Protein AF-A0A3A9YY04-F1 (afdb_monomer_lite)

pLDDT: mean 91.74, std 8.47, range [60.94, 97.25]

Secondary structure (DSSP, 8-state):
---EE-HHHHHHHHTS-HHHHHHHHHTTSS--BTTBEEGGGSPPPEE-TTT--EEE-PPPPPPPTTPPP-

Organism: NCBI:txid1141874

Radius of gyration: 12.37 Å; chains: 1; bounding box: 39×21×29 Å

Structure (mmCIF, N/CA/C/O backbone):
data_AF-A0A3A9YY04-F1
#
_entry.id   AF-A0A3A9YY04-F1
#
loop_
_atom_site.group_PDB
_atom_site.id
_atom_site.type_symbol
_atom_site.label_atom_id
_atom_site.label_alt_id
_atom_site.label_comp_id
_atom_site.label_asym_id
_atom_site.label_entity_id
_atom_site.label_seq_id
_atom_site.pdbx_PDB_ins_code
_atom_site.Cartn_x
_atom_site.Cartn_y
_atom_site.Cartn_z
_atom_site.occupancy
_atom_site.B_iso_or_equiv
_atom_site.auth_seq_id
_atom_site.auth_comp_id
_atom_site.auth_asym_id
_atom_site.auth_atom_id
_atom_site.pdbx_PDB_model_num
ATOM 1 N N . MET A 1 1 ? -5.394 -12.126 -13.184 1.00 64.38 1 MET A N 1
ATOM 2 C CA . MET A 1 1 ? -5.144 -10.930 -14.023 1.00 64.38 1 MET A CA 1
ATOM 3 C C . MET A 1 1 ? -4.750 -9.817 -13.070 1.00 64.38 1 MET A C 1
ATOM 5 O O . MET A 1 1 ? -5.464 -9.682 -12.084 1.00 64.38 1 MET A O 1
ATOM 9 N N . PRO A 1 2 ? -3.666 -9.063 -13.319 1.00 76.19 2 PRO A N 1
ATOM 10 C CA . PRO A 1 2 ? -3.201 -8.042 -12.382 1.00 76.19 2 PRO A CA 1
ATOM 11 C C . PRO A 1 2 ? -4.281 -6.982 -12.163 1.00 76.19 2 PRO A C 1
ATOM 13 O O . PRO A 1 2 ? -4.869 -6.467 -13.123 1.00 76.19 2 PRO A O 1
ATOM 16 N N . ARG A 1 3 ? -4.559 -6.657 -10.898 1.00 90.56 3 ARG A N 1
ATOM 17 C CA . ARG A 1 3 ? -5.589 -5.676 -10.540 1.00 90.56 3 ARG A CA 1
ATOM 18 C C . ARG A 1 3 ? -4.938 -4.308 -10.411 1.00 90.56 3 ARG A C 1
ATOM 20 O O . ARG A 1 3 ? -4.614 -3.853 -9.318 1.00 90.56 3 ARG A O 1
ATOM 27 N N . LEU A 1 4 ? -4.741 -3.672 -11.563 1.00 95.06 4 LEU A N 1
ATOM 28 C CA . LEU A 1 4 ? -4.102 -2.365 -11.657 1.00 95.06 4 LEU A CA 1
ATOM 29 C C . LEU A 1 4 ? -5.022 -1.250 -11.143 1.00 95.06 4 LEU A C 1
ATOM 31 O O . LEU A 1 4 ? -6.123 -1.054 -11.658 1.00 95.06 4 LEU A O 1
ATOM 35 N N . VAL A 1 5 ? -4.540 -0.481 -10.170 1.00 96.56 5 VAL A N 1
ATOM 36 C CA . VAL A 1 5 ? -5.224 0.694 -9.607 1.00 96.56 5 VAL A CA 1
ATOM 37 C C . VAL A 1 5 ? -4.363 1.945 -9.717 1.00 96.56 5 VAL A C 1
ATOM 39 O O . VAL A 1 5 ? -3.154 1.861 -9.909 1.00 96.56 5 VAL A O 1
ATOM 42 N N . ASP A 1 6 ? -4.973 3.119 -9.592 1.00 96.81 6 ASP A N 1
ATOM 43 C CA . ASP A 1 6 ? -4.227 4.373 -9.490 1.00 96.81 6 ASP A CA 1
ATOM 44 C C . ASP A 1 6 ? -3.530 4.527 -8.119 1.00 96.81 6 ASP A C 1
ATOM 46 O O . ASP A 1 6 ? -3.690 3.714 -7.202 1.00 96.81 6 ASP A O 1
ATOM 50 N N . ALA A 1 7 ? -2.748 5.598 -7.957 1.00 96.06 7 ALA A N 1
ATOM 51 C CA . ALA A 1 7 ? -2.026 5.870 -6.713 1.00 96.06 7 ALA A CA 1
ATOM 52 C C . ALA A 1 7 ? -2.950 6.041 -5.493 1.00 96.06 7 ALA A C 1
ATOM 54 O O . ALA A 1 7 ? -2.534 5.755 -4.371 1.00 96.06 7 ALA A O 1
ATOM 55 N N . ARG A 1 8 ? -4.198 6.496 -5.682 1.00 96.81 8 ARG A N 1
ATOM 56 C CA . ARG A 1 8 ? -5.160 6.687 -4.588 1.00 96.81 8 ARG A CA 1
ATOM 57 C C . ARG A 1 8 ? -5.751 5.354 -4.135 1.00 96.81 8 ARG A C 1
ATOM 59 O O . ARG A 1 8 ? -5.875 5.130 -2.933 1.00 96.81 8 ARG A O 1
ATOM 66 N N . GLY A 1 9 ? -6.060 4.463 -5.072 1.00 96.81 9 GLY A N 1
ATOM 67 C CA . GLY A 1 9 ? -6.461 3.088 -4.794 1.00 96.81 9 GLY A CA 1
ATOM 68 C C . GLY A 1 9 ? -5.344 2.305 -4.110 1.00 96.81 9 GLY A C 1
ATOM 69 O O . GLY A 1 9 ? -5.592 1.652 -3.100 1.00 96.81 9 GLY A O 1
ATOM 70 N N . ALA A 1 10 ? -4.104 2.445 -4.583 1.00 96.75 10 ALA A N 1
ATOM 71 C CA . ALA A 1 10 ? -2.929 1.849 -3.946 1.00 96.75 10 ALA A CA 1
ATOM 72 C C . ALA A 1 10 ? -2.694 2.398 -2.527 1.00 96.75 10 ALA A C 1
ATOM 74 O O . ALA A 1 10 ? -2.437 1.639 -1.593 1.00 96.75 10 ALA A O 1
ATOM 75 N N . ALA A 1 11 ? -2.829 3.713 -2.337 1.00 96.69 11 ALA A N 1
ATOM 76 C CA . ALA A 1 11 ? -2.744 4.367 -1.032 1.00 96.69 11 ALA A CA 1
ATOM 77 C C . ALA A 1 11 ? -3.814 3.842 -0.064 1.00 96.69 11 ALA A C 1
ATOM 79 O O . ALA A 1 11 ? -3.510 3.476 1.071 1.00 96.69 11 ALA A O 1
ATOM 80 N N . TYR A 1 12 ? -5.059 3.725 -0.533 1.00 95.69 12 TYR A N 1
ATOM 81 C CA . TYR A 1 12 ? -6.124 3.111 0.248 1.00 95.69 12 TYR A CA 1
ATOM 82 C C . TYR A 1 12 ? -5.793 1.652 0.577 1.00 95.69 12 TYR A C 1
ATOM 84 O O . TYR A 1 12 ? -5.801 1.282 1.741 1.00 95.69 12 TYR A O 1
ATOM 92 N N . TRP A 1 13 ? -5.408 0.823 -0.388 1.00 95.69 13 TRP A N 1
ATOM 93 C CA . TRP A 1 13 ? -5.074 -0.583 -0.136 1.00 95.69 13 TRP A CA 1
ATOM 94 C C . TRP A 1 13 ? -3.968 -0.771 0.912 1.00 95.69 13 TRP A C 1
ATOM 96 O O . TRP A 1 13 ? -4.113 -1.545 1.855 1.00 95.69 13 TRP A O 1
ATOM 106 N N . THR A 1 14 ? -2.894 0.004 0.787 1.00 96.62 14 THR A N 1
ATOM 107 C CA . THR A 1 14 ? -1.694 -0.090 1.635 1.00 96.62 14 THR A CA 1
ATOM 108 C C . THR A 1 14 ? -1.801 0.667 2.956 1.00 96.62 14 THR A C 1
ATOM 110 O O . THR A 1 14 ? -0.909 0.562 3.795 1.00 96.62 14 THR A O 1
ATOM 113 N N . GLY A 1 15 ? -2.840 1.490 3.133 1.00 96.50 15 GLY A N 1
ATOM 114 C CA . GLY A 1 15 ? -2.956 2.384 4.286 1.00 96.50 15 GLY A CA 1
ATOM 115 C C . GLY A 1 15 ? -1.888 3.487 4.326 1.00 96.50 15 GLY A C 1
ATOM 116 O O . GLY A 1 15 ? -1.620 4.046 5.389 1.00 96.50 15 GLY A O 1
ATOM 117 N N . ARG A 1 16 ? -1.246 3.793 3.191 1.00 96.31 16 ARG A N 1
ATOM 118 C CA . ARG A 1 16 ? -0.205 4.827 3.062 1.00 96.31 16 ARG A CA 1
ATOM 119 C C . ARG A 1 16 ? -0.714 6.032 2.276 1.00 96.31 16 ARG A C 1
ATOM 121 O O . ARG A 1 16 ? -1.807 6.023 1.725 1.00 96.31 16 ARG A O 1
ATOM 128 N N . SER A 1 17 ? 0.089 7.093 2.209 1.00 96.62 17 SER A N 1
ATOM 129 C CA . SER A 1 17 ? -0.202 8.246 1.351 1.00 96.62 17 SER A CA 1
ATOM 130 C C . SER A 1 17 ? 0.178 7.968 -0.114 1.00 96.62 17 SER A C 1
ATOM 132 O O . SER A 1 17 ? 1.123 7.213 -0.357 1.00 96.62 17 SER A O 1
ATOM 134 N N . PRO A 1 18 ? -0.459 8.624 -1.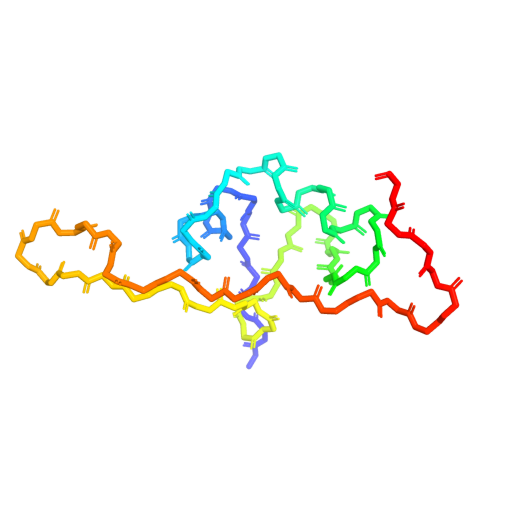106 1.00 97.25 18 PRO A N 1
ATOM 135 C CA . PRO A 1 18 ? -0.057 8.511 -2.514 1.00 97.25 18 PRO A CA 1
ATOM 136 C C . PRO A 1 18 ? 1.421 8.850 -2.751 1.00 97.25 18 PRO A C 1
ATOM 138 O O . PRO A 1 18 ? 2.093 8.174 -3.523 1.00 97.25 18 PRO A O 1
ATOM 141 N N . GLY A 1 19 ? 1.962 9.827 -2.013 1.00 96.94 19 GLY A N 1
ATOM 142 C CA . GLY A 1 19 ? 3.384 10.173 -2.071 1.00 96.94 19 GLY A CA 1
ATOM 143 C C . GLY A 1 19 ? 4.306 9.027 -1.648 1.00 96.94 19 GLY A C 1
ATOM 144 O O . GLY A 1 19 ? 5.387 8.873 -2.206 1.00 96.94 19 GLY A O 1
ATOM 145 N N . THR A 1 20 ? 3.866 8.171 -0.719 1.00 96.62 20 THR A N 1
ATOM 146 C CA . THR A 1 20 ? 4.618 6.968 -0.330 1.00 96.62 20 THR A CA 1
ATOM 147 C C . THR A 1 20 ? 4.617 5.933 -1.452 1.00 96.62 20 THR A C 1
ATOM 149 O O . THR A 1 20 ? 5.650 5.321 -1.702 1.00 96.62 20 THR A O 1
ATOM 152 N N . ILE A 1 21 ? 3.496 5.780 -2.164 1.00 97.19 21 ILE A N 1
ATOM 153 C CA . ILE A 1 21 ? 3.399 4.892 -3.333 1.00 97.19 21 ILE A CA 1
ATOM 154 C C . ILE A 1 21 ? 4.332 5.371 -4.445 1.00 97.19 21 ILE A C 1
ATOM 156 O O . ILE A 1 21 ? 5.103 4.582 -4.986 1.00 97.19 21 ILE A O 1
ATOM 160 N N . TRP A 1 22 ? 4.324 6.672 -4.748 1.00 95.75 22 TRP A N 1
ATOM 161 C CA . TRP A 1 22 ? 5.253 7.253 -5.719 1.00 95.75 22 TRP A CA 1
ATOM 162 C C . TRP A 1 22 ? 6.704 7.067 -5.300 1.00 95.75 22 TRP A C 1
ATOM 164 O O . TRP A 1 22 ? 7.516 6.664 -6.124 1.00 95.75 22 TRP A O 1
ATOM 174 N N . ARG A 1 23 ? 7.024 7.291 -4.020 1.00 95.50 23 ARG A N 1
ATOM 175 C CA . ARG A 1 23 ? 8.375 7.073 -3.500 1.00 95.50 23 ARG A CA 1
ATOM 176 C C . ARG A 1 23 ? 8.806 5.620 -3.680 1.00 95.50 23 ARG A C 1
ATOM 178 O O . ARG A 1 23 ? 9.859 5.383 -4.255 1.00 95.50 23 ARG A O 1
ATOM 185 N N . TRP A 1 24 ? 7.972 4.659 -3.281 1.00 95.56 24 TRP A N 1
ATOM 186 C CA . TRP A 1 24 ? 8.258 3.236 -3.469 1.00 95.56 24 TRP A CA 1
ATOM 187 C C . TRP A 1 24 ? 8.478 2.876 -4.937 1.00 95.56 24 TRP A C 1
ATOM 189 O O . TRP A 1 24 ? 9.392 2.116 -5.242 1.00 95.56 24 TRP A O 1
ATOM 199 N N . ALA A 1 25 ? 7.682 3.438 -5.846 1.00 94.31 25 ALA A N 1
ATOM 200 C CA . ALA A 1 25 ? 7.854 3.221 -7.276 1.00 94.31 25 ALA A CA 1
ATOM 201 C C . ALA A 1 25 ? 9.184 3.798 -7.788 1.00 94.31 25 ALA A C 1
ATOM 203 O O . ALA A 1 25 ? 9.919 3.108 -8.489 1.00 94.31 25 ALA A O 1
ATOM 204 N N . SER A 1 26 ? 9.528 5.028 -7.393 1.00 93.38 26 SER A N 1
ATOM 205 C CA . SER A 1 26 ? 10.802 5.671 -7.746 1.00 93.38 26 SER A CA 1
ATOM 206 C C . SER A 1 26 ? 12.016 4.939 -7.172 1.00 93.38 26 SER A C 1
ATOM 208 O O . SER A 1 26 ? 13.072 4.906 -7.792 1.00 93.38 26 SER A O 1
ATOM 210 N N . GLU A 1 27 ? 11.866 4.327 -5.999 1.00 93.62 27 GLU A N 1
ATOM 211 C CA . GLU A 1 27 ? 12.890 3.503 -5.347 1.00 93.62 27 GLU A CA 1
ATOM 212 C C . GLU A 1 27 ? 12.958 2.074 -5.921 1.00 93.62 27 GLU A C 1
ATOM 214 O O . GLU A 1 27 ? 13.777 1.271 -5.477 1.00 93.62 27 GLU A O 1
ATOM 219 N N . GLY A 1 28 ? 12.081 1.726 -6.871 1.00 92.88 28 GLY A N 1
ATOM 220 C CA . GLY A 1 28 ? 11.999 0.392 -7.470 1.00 92.88 28 GLY A CA 1
ATOM 221 C C . GLY A 1 28 ? 11.444 -0.690 -6.540 1.00 92.88 28 GLY A C 1
ATOM 222 O O . GLY A 1 28 ? 11.511 -1.870 -6.867 1.00 92.88 28 GLY A O 1
ATOM 223 N N . ARG A 1 29 ? 10.885 -0.309 -5.386 1.00 94.38 29 ARG A N 1
ATOM 224 C CA . ARG A 1 29 ? 10.269 -1.228 -4.413 1.00 94.38 29 ARG A CA 1
ATOM 225 C C . ARG A 1 29 ? 8.994 -1.884 -4.945 1.00 94.38 29 ARG A C 1
ATOM 227 O O . ARG A 1 29 ? 8.630 -2.965 -4.497 1.00 94.38 29 ARG A O 1
ATOM 234 N N . ILE A 1 30 ? 8.291 -1.199 -5.848 1.00 94.00 30 ILE A N 1
ATOM 235 C CA . ILE A 1 30 ? 7.053 -1.655 -6.493 1.00 94.00 30 ILE A CA 1
ATOM 236 C C . ILE A 1 30 ? 7.080 -1.280 -7.976 1.00 94.00 30 ILE A C 1
ATOM 238 O O . ILE A 1 30 ? 7.683 -0.274 -8.354 1.00 94.00 30 ILE A O 1
ATOM 242 N N . ALA A 1 31 ? 6.391 -2.050 -8.816 1.00 92.25 31 ALA A N 1
ATOM 243 C CA . ALA A 1 31 ? 6.263 -1.743 -10.236 1.00 92.25 31 ALA A CA 1
ATOM 244 C C . ALA A 1 31 ? 5.189 -0.669 -10.497 1.00 92.25 31 ALA A C 1
ATOM 246 O O . ALA A 1 31 ? 4.124 -0.667 -9.876 1.00 92.25 31 ALA A O 1
ATOM 247 N N . SER A 1 32 ? 5.460 0.228 -11.450 1.00 92.88 32 SER A N 1
ATOM 248 C CA . SER A 1 32 ? 4.493 1.194 -11.985 1.00 92.88 32 SER A CA 1
ATOM 249 C C . SER A 1 32 ? 4.253 0.915 -13.464 1.00 92.88 32 SER A C 1
ATOM 251 O O . SER A 1 32 ? 5.187 0.871 -14.263 1.00 92.88 32 SER A O 1
ATOM 253 N N . HIS A 1 33 ? 2.988 0.769 -13.836 1.00 93.25 33 HIS A N 1
ATOM 254 C CA . HIS A 1 33 ? 2.537 0.511 -15.198 1.00 93.25 33 HIS A CA 1
ATOM 255 C C . HIS A 1 33 ? 1.787 1.743 -15.708 1.00 93.25 33 HIS A C 1
ATOM 257 O O . HIS A 1 33 ? 0.562 1.823 -15.619 1.00 93.25 33 HIS A O 1
ATOM 263 N N . GLY A 1 34 ? 2.531 2.757 -16.163 1.00 90.00 34 GLY A N 1
ATOM 264 C CA . GLY A 1 34 ? 1.945 4.025 -16.617 1.00 90.00 34 GLY A CA 1
ATOM 265 C C . GLY A 1 34 ? 1.200 4.780 -15.508 1.00 90.00 34 GLY A C 1
ATOM 266 O O . GLY A 1 34 ? 0.134 5.337 -15.753 1.00 90.00 34 GLY A O 1
ATOM 267 N N . GLY A 1 35 ? 1.718 4.744 -14.274 1.0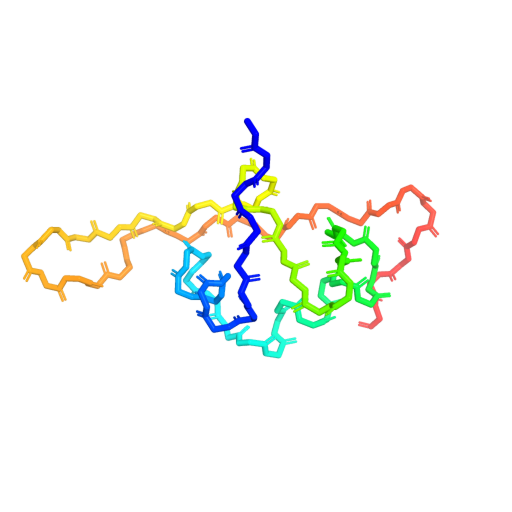0 91.31 35 GLY A N 1
ATOM 268 C CA . GLY A 1 35 ? 1.078 5.371 -13.110 1.00 91.31 35 GLY A CA 1
ATOM 269 C C . GLY A 1 35 ? -0.006 4.518 -12.443 1.00 91.31 35 GLY A C 1
ATOM 270 O O . GLY A 1 35 ? -0.722 5.017 -11.572 1.00 91.31 35 GLY A O 1
ATOM 271 N N . ARG A 1 36 ? -0.130 3.242 -12.834 1.00 95.19 36 ARG A N 1
ATOM 272 C CA . ARG A 1 36 ? -0.972 2.245 -12.162 1.00 95.19 36 ARG A CA 1
ATOM 273 C C . ARG A 1 36 ? -0.142 1.174 -11.460 1.00 95.19 36 ARG A C 1
ATOM 275 O O . ARG A 1 36 ? 0.946 0.837 -11.918 1.00 95.19 36 ARG A O 1
ATOM 282 N N . TYR A 1 37 ? -0.687 0.617 -10.385 1.00 95.38 37 TYR A N 1
ATOM 283 C CA . TYR A 1 37 ? -0.010 -0.303 -9.472 1.00 95.38 37 TYR A CA 1
ATOM 284 C C . TYR A 1 37 ? -0.816 -1.585 -9.308 1.00 95.38 37 TYR A C 1
ATOM 286 O O . TYR A 1 37 ? -2.039 -1.525 -9.180 1.00 95.38 37 TYR A O 1
ATOM 294 N N . ASP A 1 38 ? -0.140 -2.729 -9.304 1.00 94.06 38 ASP A N 1
ATOM 295 C CA . ASP A 1 38 ? -0.775 -4.031 -9.109 1.00 94.06 38 ASP A CA 1
ATOM 296 C C . ASP A 1 38 ? -1.050 -4.286 -7.625 1.00 94.06 38 ASP A C 1
ATOM 298 O O . ASP A 1 38 ? -0.120 -4.406 -6.828 1.00 94.06 38 ASP A O 1
ATOM 302 N N . LEU A 1 39 ? -2.329 -4.367 -7.248 1.00 92.56 39 LEU A N 1
ATOM 303 C CA . LEU A 1 39 ? -2.731 -4.593 -5.859 1.00 92.56 39 LEU A CA 1
ATOM 304 C C . LEU A 1 39 ? -2.187 -5.900 -5.276 1.00 92.56 39 LEU A C 1
ATOM 306 O O . LEU A 1 39 ? -1.910 -5.944 -4.080 1.00 92.56 39 LEU A O 1
ATOM 310 N N . GLU A 1 40 ? -2.018 -6.940 -6.096 1.00 90.88 40 GLU A N 1
ATOM 311 C CA . GLU A 1 40 ? -1.538 -8.250 -5.632 1.00 90.88 40 GLU A CA 1
ATOM 312 C C . GLU A 1 40 ? -0.076 -8.204 -5.163 1.00 90.88 40 GLU A C 1
ATOM 314 O O . GLU A 1 40 ? 0.346 -9.030 -4.359 1.00 90.88 40 GLU A O 1
ATOM 319 N N . GLN A 1 41 ? 0.688 -7.210 -5.622 1.00 89.38 41 GLN A N 1
ATOM 320 C CA . GLN A 1 41 ? 2.091 -7.004 -5.251 1.00 89.38 41 GLN A CA 1
ATOM 321 C C . GLN A 1 41 ? 2.262 -5.941 -4.160 1.00 89.38 41 GLN A C 1
ATOM 323 O O . GLN A 1 41 ? 3.378 -5.689 -3.700 1.00 89.38 41 GLN A O 1
ATOM 328 N N . LEU A 1 42 ? 1.171 -5.286 -3.755 1.00 94.44 42 LEU A N 1
ATOM 329 C CA . LEU A 1 42 ? 1.199 -4.251 -2.736 1.00 94.44 42 LEU A CA 1
ATOM 330 C C . LEU A 1 42 ? 0.898 -4.828 -1.352 1.00 94.44 42 LEU A C 1
ATOM 332 O O . LEU A 1 42 ? -0.026 -5.629 -1.196 1.00 94.44 42 LEU A O 1
ATOM 336 N N . PRO A 1 43 ? 1.612 -4.360 -0.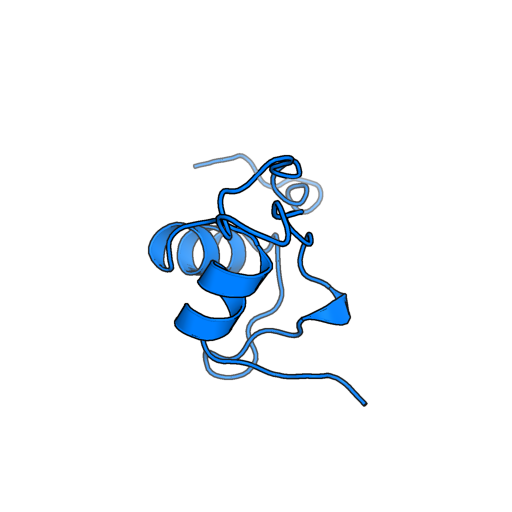316 1.00 95.44 43 PRO A N 1
ATOM 337 C CA . PRO A 1 43 ? 1.329 -4.771 1.046 1.00 95.44 43 PRO A CA 1
ATOM 338 C C . PRO A 1 43 ? -0.075 -4.290 1.446 1.00 95.44 43 PRO A C 1
ATOM 340 O O . PRO A 1 43 ? -0.410 -3.119 1.270 1.00 95.44 43 PRO A O 1
ATOM 343 N N . HIS A 1 44 ? -0.902 -5.191 1.968 1.00 95.44 44 HIS A N 1
ATOM 344 C CA . HIS A 1 44 ? -2.287 -4.901 2.337 1.00 95.44 44 HIS A CA 1
ATOM 345 C C . HIS A 1 44 ? -2.376 -4.443 3.796 1.00 95.44 44 HIS A C 1
ATOM 347 O O . HIS A 1 44 ? -1.924 -5.152 4.694 1.00 95.44 44 HIS A O 1
ATOM 353 N N . ALA A 1 45 ? -2.941 -3.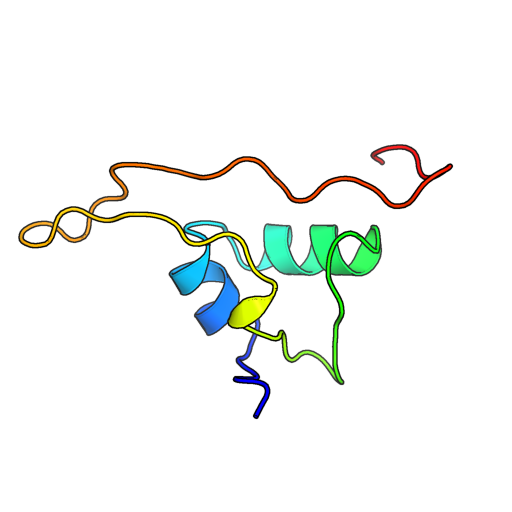258 4.037 1.00 96.81 45 ALA A N 1
ATOM 354 C CA . ALA A 1 45 ? -3.240 -2.804 5.392 1.00 96.81 45 ALA A CA 1
ATOM 355 C C . ALA A 1 45 ? -4.552 -3.407 5.887 1.00 96.81 45 ALA A C 1
ATOM 357 O O . ALA A 1 45 ? -5.565 -3.359 5.186 1.00 96.81 45 ALA A O 1
ATOM 358 N N . GLU A 1 46 ? -4.551 -3.895 7.123 1.00 96.75 46 GLU A N 1
ATOM 359 C CA . GLU A 1 46 ? -5.770 -4.374 7.764 1.00 96.75 46 GLU A CA 1
ATOM 360 C C . GLU A 1 46 ? -6.524 -3.205 8.383 1.00 96.75 46 GLU A C 1
ATOM 362 O O . GLU A 1 46 ? -5.940 -2.216 8.844 1.00 96.75 46 GLU A O 1
ATOM 367 N N . ARG A 1 47 ? -7.849 -3.317 8.371 1.00 96.12 47 ARG A N 1
ATOM 368 C CA . ARG A 1 47 ? -8.747 -2.313 8.918 1.00 96.12 47 ARG A CA 1
ATOM 369 C C . ARG A 1 47 ? -9.775 -2.969 9.803 1.00 96.12 47 ARG A C 1
ATOM 371 O O . ARG A 1 47 ? -10.245 -4.057 9.499 1.00 96.12 47 ARG A O 1
ATOM 378 N N . ASP A 1 48 ? -10.159 -2.245 10.838 1.00 95.62 48 ASP A N 1
ATOM 379 C CA . ASP A 1 48 ? -11.337 -2.562 11.619 1.00 95.62 48 ASP A CA 1
ATOM 380 C C . ASP A 1 48 ? -12.593 -2.411 10.745 1.00 95.62 48 ASP A C 1
ATOM 382 O O . ASP A 1 48 ? -12.766 -1.411 10.037 1.00 95.62 48 ASP A O 1
ATOM 386 N N . ASP A 1 49 ? -13.471 -3.408 10.780 1.00 91.62 49 ASP A N 1
ATOM 387 C CA . ASP A 1 49 ? -14.624 -3.473 9.880 1.00 91.62 49 ASP A CA 1
ATOM 388 C C . ASP A 1 49 ? -15.688 -2.414 10.191 1.00 91.62 49 ASP A C 1
ATOM 390 O O . ASP A 1 49 ? -16.382 -1.952 9.282 1.00 91.62 49 ASP A O 1
ATOM 394 N N . LEU A 1 50 ? -15.790 -1.986 11.453 1.00 94.81 50 LEU A N 1
ATOM 395 C CA . LEU A 1 50 ? -16.803 -1.036 11.915 1.00 94.81 50 LEU A CA 1
ATOM 396 C C . LEU A 1 50 ? -16.357 0.415 11.712 1.00 94.81 50 LEU A C 1
ATOM 398 O O . LEU A 1 50 ? -17.117 1.254 11.234 1.00 94.81 50 LEU A O 1
ATOM 40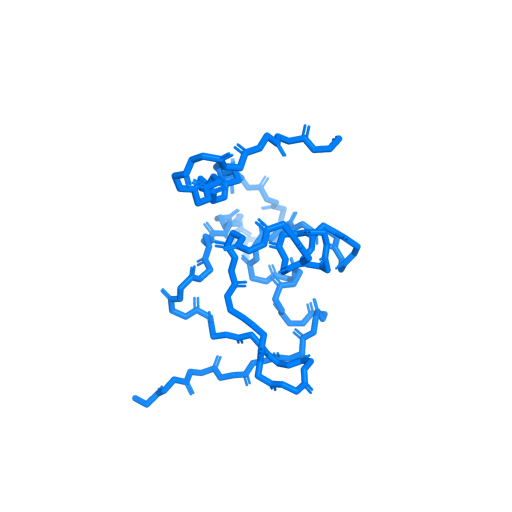2 N N . THR A 1 51 ? -15.112 0.718 12.066 1.00 94.81 51 THR A N 1
ATOM 403 C CA . THR A 1 51 ? -14.568 2.084 12.088 1.00 94.81 51 THR A CA 1
ATOM 404 C C . THR A 1 51 ? -13.741 2.420 10.851 1.00 94.81 51 THR A C 1
ATOM 406 O O . THR A 1 51 ? -13.424 3.588 10.621 1.00 94.81 51 THR A O 1
ATOM 409 N N . ARG A 1 52 ? -13.365 1.409 10.053 1.00 92.00 52 ARG A N 1
ATOM 410 C CA . ARG A 1 52 ? -12.422 1.511 8.924 1.00 92.00 52 ARG A CA 1
ATOM 411 C C . ARG A 1 52 ? -11.042 2.052 9.311 1.00 92.00 52 ARG A C 1
ATOM 413 O O . ARG A 1 52 ? -10.249 2.384 8.422 1.00 92.00 52 ARG A O 1
ATOM 420 N N . GLN A 1 53 ? -10.742 2.131 10.607 1.00 95.06 53 GLN A N 1
ATOM 421 C CA . GLN A 1 53 ? -9.429 2.516 11.105 1.00 95.06 53 GLN A CA 1
ATOM 422 C C . GLN A 1 53 ? -8.419 1.419 10.791 1.00 95.06 53 GLN A C 1
ATOM 424 O O . GLN A 1 53 ? -8.747 0.238 10.820 1.00 95.06 53 GLN A O 1
ATOM 429 N N . ILE A 1 54 ? -7.190 1.812 10.464 1.00 94.19 54 ILE A N 1
ATOM 430 C CA . ILE A 1 54 ? -6.112 0.859 10.200 1.00 94.19 54 ILE A CA 1
ATOM 431 C C . ILE A 1 54 ? -5.714 0.210 11.526 1.00 94.19 54 ILE A C 1
ATOM 433 O O . ILE A 1 54 ? -5.275 0.906 12.439 1.00 94.19 54 ILE A O 1
ATOM 437 N N . THR A 1 55 ? -5.856 -1.109 11.612 1.00 96.81 55 THR A N 1
ATOM 438 C CA . THR A 1 55 ? -5.473 -1.917 12.782 1.00 96.81 55 THR A CA 1
ATOM 439 C C . THR A 1 55 ? -4.068 -2.481 12.631 1.00 96.81 55 THR A C 1
ATOM 441 O O . THR A 1 55 ? -3.333 -2.584 13.610 1.00 96.81 55 THR A O 1
ATOM 444 N N . TYR A 1 56 ? -3.664 -2.777 11.395 1.00 96.25 56 TYR A N 1
ATOM 445 C CA . TYR A 1 56 ? -2.316 -3.211 11.069 1.00 96.25 56 TYR A CA 1
ATOM 446 C C . TYR A 1 56 ? -1.817 -2.529 9.802 1.00 96.25 56 TYR A C 1
ATOM 448 O O . TYR A 1 56 ? -2.486 -2.488 8.767 1.00 96.25 56 TYR A O 1
ATOM 456 N N . LEU A 1 57 ? -0.598 -2.005 9.897 1.00 95.75 57 LEU A N 1
ATOM 457 C CA . LEU A 1 57 ? 0.068 -1.326 8.805 1.00 95.75 57 LEU A CA 1
ATOM 458 C C . LEU A 1 57 ? 1.340 -2.099 8.434 1.00 95.75 57 LEU A C 1
ATOM 460 O O . LEU A 1 57 ? 2.320 -2.037 9.183 1.00 95.75 57 LEU A O 1
ATOM 464 N N . PRO A 1 58 ? 1.353 -2.812 7.295 1.00 93.00 58 PRO A N 1
ATOM 465 C CA . PRO A 1 58 ? 2.483 -3.644 6.914 1.00 93.00 58 PRO A CA 1
ATOM 466 C C . PRO A 1 58 ? 3.764 -2.824 6.703 1.00 93.00 58 PRO A C 1
ATOM 468 O O . PRO A 1 58 ? 3.710 -1.617 6.394 1.00 93.00 58 PRO A O 1
ATOM 471 N N . PRO A 1 59 ? 4.938 -3.467 6.854 1.00 94.06 59 PRO A N 1
ATOM 472 C CA . PRO A 1 59 ? 6.210 -2.832 6.549 1.00 94.06 59 PRO A CA 1
ATOM 473 C C . PRO A 1 59 ? 6.259 -2.383 5.085 1.00 94.06 59 PRO A C 1
ATOM 475 O O . PRO A 1 59 ? 5.542 -2.889 4.220 1.00 94.06 59 PRO A O 1
ATOM 478 N N . ALA A 1 60 ? 7.118 -1.402 4.806 1.00 93.62 60 ALA A N 1
ATOM 479 C CA . ALA A 1 60 ? 7.384 -1.007 3.430 1.00 93.62 60 ALA A CA 1
ATOM 480 C C . ALA A 1 60 ? 7.991 -2.189 2.652 1.00 93.62 60 ALA A C 1
ATOM 482 O O . ALA A 1 60 ? 8.778 -2.941 3.236 1.00 93.62 60 ALA A O 1
ATOM 483 N N . PRO A 1 61 ? 7.697 -2.330 1.347 1.00 93.81 61 PRO A N 1
ATOM 484 C CA . PRO A 1 61 ? 8.357 -3.335 0.532 1.00 93.81 61 PRO A CA 1
ATOM 485 C C . PRO A 1 61 ? 9.881 -3.119 0.545 1.00 93.81 61 PRO A C 1
ATOM 487 O O . PRO A 1 61 ? 10.351 -1.972 0.668 1.00 93.81 61 PRO A O 1
ATOM 490 N N . PRO A 1 62 ? 10.664 -4.206 0.465 1.00 92.44 62 PRO A N 1
ATOM 491 C CA . PRO A 1 62 ? 12.113 -4.125 0.512 1.00 92.44 62 PRO A CA 1
ATOM 492 C C . PRO A 1 62 ? 12.652 -3.351 -0.689 1.00 92.44 62 PRO A C 1
ATOM 494 O O . PRO A 1 62 ? 12.049 -3.316 -1.761 1.00 92.44 62 PRO A O 1
ATOM 497 N N . LEU A 1 63 ? 13.815 -2.734 -0.501 1.00 91.19 63 LEU A N 1
ATOM 498 C CA . LEU A 1 63 ? 14.562 -2.169 -1.616 1.00 91.19 63 LEU A CA 1
ATOM 499 C C . LEU A 1 63 ? 15.069 -3.282 -2.540 1.00 91.19 63 LEU A C 1
ATOM 501 O O . LEU A 1 63 ? 15.428 -4.357 -2.050 1.00 91.19 63 LEU A O 1
ATOM 505 N N . PRO A 1 64 ? 15.179 -3.013 -3.850 1.00 89.06 64 PRO A N 1
ATOM 506 C CA . PRO A 1 64 ? 15.946 -3.860 -4.751 1.00 89.06 64 PRO A CA 1
ATOM 507 C C . PRO A 1 64 ? 17.380 -4.054 -4.241 1.00 89.06 64 PRO A C 1
ATOM 509 O O . PRO A 1 64 ? 17.966 -3.150 -3.639 1.00 89.06 64 PRO A O 1
ATOM 512 N N . ALA A 1 65 ? 17.967 -5.225 -4.498 1.00 81.44 65 ALA A N 1
ATOM 513 C CA . ALA A 1 65 ? 19.341 -5.516 -4.099 1.00 81.44 65 ALA A CA 1
ATOM 514 C C . ALA A 1 65 ? 20.310 -4.444 -4.639 1.00 81.44 65 ALA A C 1
ATOM 516 O O . ALA A 1 65 ? 20.322 -4.149 -5.831 1.00 81.44 65 ALA A O 1
ATOM 517 N N . GLY A 1 66 ? 21.111 -3.851 -3.748 1.00 74.19 66 GLY A N 1
ATOM 518 C CA . GLY A 1 66 ? 22.073 -2.796 -4.091 1.00 74.19 66 GLY A CA 1
ATOM 519 C C . GLY A 1 66 ? 21.516 -1.365 -4.092 1.00 74.19 66 GLY A C 1
ATOM 520 O O . GLY A 1 66 ? 22.304 -0.426 -4.188 1.00 74.19 66 GLY A O 1
ATOM 521 N N . ALA A 1 67 ? 20.205 -1.167 -3.922 1.00 74.06 67 ALA A N 1
ATOM 522 C CA . ALA A 1 67 ? 19.631 0.163 -3.735 1.00 74.06 67 ALA A CA 1
ATOM 523 C C . ALA A 1 67 ? 19.759 0.617 -2.268 1.00 74.06 67 ALA A C 1
ATOM 525 O O . ALA A 1 67 ? 19.550 -0.161 -1.335 1.00 74.06 67 ALA A O 1
ATOM 526 N N . ARG A 1 68 ? 20.092 1.895 -2.052 1.00 64.69 68 ARG A N 1
ATOM 527 C CA . ARG A 1 68 ? 20.022 2.544 -0.732 1.00 64.69 68 ARG A CA 1
ATOM 528 C C . ARG A 1 68 ? 18.735 3.355 -0.642 1.00 64.69 68 ARG A C 1
ATOM 530 O O . ARG A 1 68 ? 18.313 3.938 -1.636 1.00 64.69 68 ARG A O 1
ATOM 537 N N . ALA A 1 69 ? 18.120 3.377 0.541 1.00 62.53 69 ALA A N 1
ATOM 538 C CA . ALA A 1 69 ? 17.023 4.302 0.802 1.00 62.53 69 ALA A CA 1
ATOM 539 C C . ALA A 1 69 ? 17.570 5.726 0.643 1.00 62.53 69 ALA A C 1
ATOM 541 O O . ALA A 1 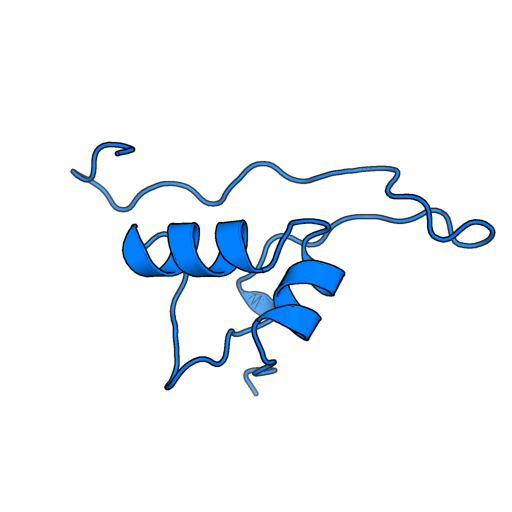69 ? 18.650 6.011 1.166 1.00 62.53 69 ALA A O 1
ATOM 542 N N . ALA A 1 70 ? 16.867 6.543 -0.139 1.00 60.94 70 ALA A N 1
ATOM 543 C CA . ALA A 1 70 ? 17.204 7.946 -0.349 1.00 60.94 70 ALA A CA 1
ATOM 544 C C . ALA A 1 70 ? 16.925 8.780 0.907 1.00 60.94 70 ALA A C 1
ATOM 546 O O . ALA A 1 70 ? 15.985 8.421 1.658 1.00 60.94 70 ALA A O 1
#

Foldseek 3Di:
DFPKDALVVLCLQQVHHSVVVVLCCVLVLAPDDPRIGGSVSHDGFDADPPPRHGPGHDDRRDGDPPGDRD

Sequence (70 aa):
MPRLVDARGAAYWTGRSPGTIWRWASEGRIASHGGRYDLEQLPHAERDDLTRQITYLPPAPPLPAGARAA